Protein AF-A0A969NCU3-F1 (afdb_monomer_lite)

Radius of gyration: 21.68 Å; chains: 1; bounding box: 44×46×65 Å

pLDDT: mean 77.53, std 13.96, range [34.97, 92.75]

Sequence (103 aa):
MGYQGNKNGTGIYKKDEFGNLLKDKNKEPILEEDFSKIIQEYKTFQQTNEIETENSFLFPVAELNGRFDFDYYEPENRKLLNKLKSLNALKLYRPLRNSESKK

Foldseek 3Di:
DDDPPDPVPDFDFDADPVRHFDADPVRHGHTPPPCVVVVVQVVVCVVPVADDDQVDHDDDPVPCPPPPDPVVPRPVVVVVVVVCVVVVHDDPVDPPPPPDDDD

Secondary structure (DSSP, 8-state):
------TT-PPPB-B-TTSPBPB-TTSPBPBTT--HHHHHHHHHHHHHS--B-SS-B---GGG--S---TGGG-HHHHHHHHHHHHTTPPPTTS---------

Structure (mmCIF, N/CA/C/O backbone):
data_AF-A0A969NCU3-F1
#
_entry.id   AF-A0A969NCU3-F1
#
loop_
_atom_site.group_PDB
_atom_site.id
_atom_site.type_symbol
_atom_site.label_atom_id
_atom_site.label_alt_id
_atom_site.label_comp_id
_atom_site.label_asym_id
_atom_site.label_entity_id
_atom_site.label_seq_id
_atom_site.pdbx_PDB_ins_code
_atom_site.Cartn_x
_atom_site.Cartn_y
_atom_site.Cartn_z
_atom_site.occupancy
_atom_site.B_iso_or_equiv
_atom_site.auth_seq_id
_atom_site.auth_comp_id
_atom_site.auth_asym_id
_atom_site.auth_atom_id
_atom_site.pdbx_PDB_model_num
ATOM 1 N N . MET A 1 1 ? -7.945 10.425 -8.143 1.00 37.44 1 MET A N 1
ATOM 2 C CA . MET A 1 1 ? -8.305 9.652 -6.936 1.00 37.44 1 MET A CA 1
ATOM 3 C C . MET A 1 1 ? -9.820 9.616 -6.847 1.00 37.44 1 MET A C 1
ATOM 5 O O . MET A 1 1 ? -10.418 10.650 -6.588 1.00 37.44 1 MET A O 1
ATOM 9 N N . GLY A 1 2 ? -10.440 8.484 -7.178 1.00 34.97 2 GLY A N 1
ATOM 10 C CA . GLY A 1 2 ? -11.869 8.272 -6.945 1.00 34.97 2 GLY A CA 1
ATOM 11 C C . GLY A 1 2 ? -12.026 7.499 -5.643 1.00 34.97 2 GLY A C 1
ATOM 12 O O . GLY A 1 2 ? -11.462 6.418 -5.525 1.00 34.97 2 GLY A O 1
ATOM 13 N N . TYR A 1 3 ? -12.731 8.067 -4.670 1.00 54.31 3 TYR A N 1
ATOM 14 C CA . TYR A 1 3 ? -13.044 7.405 -3.407 1.00 54.31 3 TYR A CA 1
ATOM 15 C C . TYR A 1 3 ? -14.526 7.022 -3.412 1.00 54.31 3 TYR A C 1
ATOM 17 O O . TYR A 1 3 ? -15.393 7.895 -3.387 1.00 54.31 3 TYR A O 1
ATOM 25 N N . GLN A 1 4 ? -14.822 5.723 -3.475 1.00 54.12 4 GLN A N 1
ATOM 26 C CA . GLN A 1 4 ? -16.149 5.182 -3.166 1.00 54.12 4 GLN A CA 1
ATOM 27 C C . GLN A 1 4 ? -16.170 4.737 -1.702 1.00 54.12 4 GLN A C 1
ATOM 29 O O . GLN A 1 4 ? -16.278 3.553 -1.407 1.00 54.12 4 GLN A O 1
ATOM 34 N N . GLY A 1 5 ? -16.031 5.692 -0.786 1.00 60.41 5 GLY A N 1
ATOM 35 C CA . GLY A 1 5 ? -16.273 5.421 0.628 1.00 60.41 5 GLY A CA 1
ATOM 36 C C . GLY A 1 5 ? -17.742 5.180 0.926 1.00 60.41 5 GLY A C 1
ATOM 37 O O . GLY A 1 5 ? -18.624 5.419 0.087 1.00 60.41 5 GLY A O 1
ATOM 38 N N . ASN A 1 6 ? -18.014 4.772 2.159 1.00 64.38 6 ASN A N 1
ATOM 39 C CA . ASN A 1 6 ? -19.371 4.681 2.656 1.00 64.38 6 ASN A CA 1
ATOM 40 C C . ASN A 1 6 ? -20.066 6.055 2.621 1.00 64.38 6 ASN A C 1
ATOM 42 O O . ASN A 1 6 ? -19.833 6.929 3.454 1.00 64.38 6 ASN A O 1
ATOM 46 N N . LYS A 1 7 ? -21.002 6.221 1.682 1.00 66.69 7 LYS A N 1
ATOM 47 C CA . LYS A 1 7 ? -21.793 7.452 1.517 1.00 66.69 7 LYS A CA 1
ATOM 48 C C . LYS A 1 7 ? -22.779 7.704 2.662 1.00 66.69 7 LYS A C 1
ATOM 50 O O . LYS A 1 7 ? -23.296 8.809 2.775 1.00 66.69 7 LYS A O 1
ATOM 55 N N . ASN A 1 8 ? -23.047 6.693 3.488 1.00 73.62 8 ASN A N 1
ATOM 56 C CA . ASN A 1 8 ? -24.054 6.746 4.546 1.00 73.62 8 ASN A CA 1
ATOM 57 C C . ASN A 1 8 ? -23.500 7.263 5.885 1.00 73.62 8 ASN A C 1
ATOM 59 O O . ASN A 1 8 ? -24.264 7.402 6.835 1.00 73.62 8 ASN A O 1
ATOM 63 N N . GLY A 1 9 ? -22.188 7.524 5.989 1.00 65.12 9 GLY A N 1
ATOM 64 C CA . GLY A 1 9 ? -21.562 8.076 7.200 1.00 65.12 9 GLY A CA 1
ATOM 65 C C . GLY A 1 9 ? -21.558 7.141 8.417 1.00 65.12 9 GLY A C 1
ATOM 66 O O . GLY A 1 9 ? -21.181 7.553 9.510 1.00 65.12 9 GLY A O 1
ATOM 67 N N . THR A 1 10 ? -21.974 5.884 8.255 1.00 77.12 10 THR A N 1
ATOM 68 C CA . THR A 1 10 ? -21.907 4.859 9.300 1.00 77.12 10 THR A CA 1
ATOM 69 C C . THR A 1 10 ? -20.540 4.178 9.299 1.00 77.12 10 THR A C 1
ATOM 71 O O . THR A 1 10 ? -20.033 3.805 8.245 1.00 77.12 10 THR A O 1
ATOM 74 N N . GLY A 1 11 ? -19.936 3.966 10.470 1.00 75.88 11 GLY A N 1
ATOM 75 C CA . GLY A 1 11 ? -18.670 3.234 10.558 1.00 75.88 11 GLY A CA 1
ATOM 76 C C . GLY A 1 11 ? -18.823 1.806 10.030 1.00 75.88 11 GLY A C 1
ATOM 77 O O . GLY A 1 11 ? -19.643 1.044 10.544 1.00 75.88 11 GLY A O 1
ATOM 78 N N . ILE A 1 12 ? -18.063 1.453 8.992 1.00 83.81 12 ILE A N 1
ATOM 79 C CA . ILE A 1 12 ? -17.912 0.064 8.550 1.00 83.81 12 ILE A CA 1
ATOM 80 C C . ILE A 1 12 ? -16.667 -0.492 9.237 1.00 83.81 12 ILE A C 1
ATOM 82 O O . ILE A 1 12 ? -15.630 0.170 9.288 1.00 83.81 12 ILE A O 1
ATOM 86 N N . TYR A 1 13 ? -16.788 -1.685 9.809 1.00 87.88 13 TYR A N 1
ATOM 87 C CA . TYR A 1 13 ? -15.748 -2.311 10.617 1.00 87.88 13 TYR A CA 1
ATOM 88 C C . TYR A 1 13 ? -15.270 -3.601 9.968 1.00 87.88 13 TYR A C 1
ATOM 90 O O . TYR A 1 13 ? -16.075 -4.358 9.418 1.00 87.88 13 TYR A O 1
ATOM 98 N N . LYS A 1 14 ? -13.970 -3.874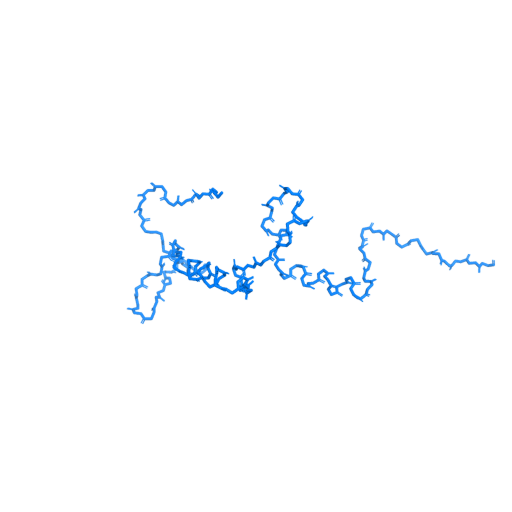 10.100 1.00 87.44 14 LYS A N 1
ATOM 99 C CA . LYS A 1 14 ? -13.349 -5.073 9.543 1.00 87.44 14 LYS A CA 1
ATOM 100 C C . LYS A 1 14 ? -13.918 -6.326 10.194 1.00 87.44 14 LYS A C 1
ATOM 102 O O . LYS A 1 14 ? -14.110 -6.382 11.413 1.00 87.44 14 LYS A O 1
ATOM 107 N N . LYS A 1 15 ? -14.138 -7.345 9.372 1.00 91.44 15 LYS A N 1
ATOM 108 C CA . LYS A 1 15 ? -14.597 -8.664 9.801 1.00 91.44 15 LYS A CA 1
ATOM 109 C C . LYS A 1 15 ? -13.592 -9.736 9.404 1.00 91.44 15 LYS A C 1
ATOM 111 O O . LYS A 1 15 ? -12.843 -9.547 8.449 1.00 91.44 15 LYS A O 1
ATOM 116 N N . ASP A 1 16 ? -13.569 -10.831 10.152 1.00 89.31 16 ASP A N 1
ATOM 117 C CA . ASP A 1 16 ? -12.884 -12.055 9.742 1.00 89.31 16 ASP A CA 1
ATOM 118 C C . ASP A 1 16 ? -13.678 -12.797 8.648 1.00 89.31 16 ASP A C 1
ATOM 120 O O . ASP A 1 16 ? -14.791 -12.406 8.281 1.00 89.31 16 ASP A O 1
ATOM 124 N N . GLU A 1 17 ? -13.113 -13.891 8.136 1.00 91.19 17 GLU A N 1
ATOM 125 C CA . GLU A 1 17 ? -13.732 -14.735 7.100 1.00 91.19 17 GLU A CA 1
ATOM 126 C C . GLU A 1 17 ? -15.072 -15.359 7.536 1.00 91.19 17 GLU A C 1
ATOM 128 O O . GLU A 1 17 ? -15.867 -15.783 6.699 1.00 91.19 17 GLU A O 1
ATOM 133 N N . PHE A 1 18 ? -15.349 -15.385 8.842 1.00 92.00 18 PHE A N 1
ATOM 134 C CA . PHE A 1 18 ? -16.576 -15.913 9.436 1.00 92.00 18 PHE A CA 1
ATOM 135 C C . PHE A 1 18 ? -17.599 -14.809 9.761 1.00 92.00 18 PHE A C 1
ATOM 137 O O . PHE A 1 18 ? -18.698 -15.103 10.234 1.00 92.00 18 PHE A O 1
ATOM 144 N N . GLY A 1 19 ? -17.271 -13.539 9.497 1.00 87.62 19 GLY A N 1
ATOM 145 C CA . GLY A 1 19 ? -18.138 -12.385 9.725 1.00 87.62 19 GLY A CA 1
ATOM 146 C C . GLY A 1 19 ? -18.054 -11.765 11.126 1.00 87.62 19 GLY A C 1
ATOM 147 O O . GLY A 1 19 ? -18.825 -10.844 11.417 1.00 87.62 19 GLY A O 1
ATOM 148 N N . ASN A 1 20 ? -17.135 -12.211 11.986 1.00 90.69 20 ASN A N 1
ATOM 149 C CA . ASN A 1 20 ? -16.927 -11.626 13.312 1.00 90.69 20 ASN A CA 1
ATOM 150 C C . ASN A 1 20 ? -16.111 -10.337 13.220 1.00 90.69 20 ASN A C 1
ATOM 152 O O . ASN A 1 20 ? -15.171 -10.243 12.439 1.00 90.69 20 ASN A O 1
ATOM 156 N N . LEU A 1 21 ? -16.427 -9.350 14.063 1.00 92.00 21 LEU A N 1
ATOM 157 C CA . LEU A 1 21 ? -15.686 -8.088 14.112 1.00 92.00 21 LEU A CA 1
ATOM 158 C C . LEU A 1 21 ? -14.248 -8.299 14.595 1.00 92.00 21 LEU A C 1
ATOM 160 O O . LEU A 1 21 ? -14.027 -8.791 15.706 1.00 92.00 21 LEU A O 1
ATOM 164 N N . LEU A 1 22 ? -13.288 -7.838 13.795 1.00 89.50 22 LEU A N 1
ATOM 165 C CA . LEU A 1 22 ? -11.897 -7.736 14.217 1.00 89.50 22 LEU A CA 1
ATOM 166 C C . LEU A 1 22 ? -11.758 -6.600 15.228 1.00 89.50 22 LEU A C 1
ATOM 168 O O . LEU A 1 22 ? -12.328 -5.519 15.060 1.00 89.50 22 LEU A O 1
ATOM 172 N N . LYS A 1 23 ? -10.996 -6.860 16.290 1.00 90.38 23 LYS A N 1
ATOM 173 C CA . LYS A 1 23 ? -10.784 -5.922 17.391 1.00 90.38 23 LYS A CA 1
ATOM 174 C C . LYS A 1 23 ? -9.311 -5.604 17.562 1.00 90.38 23 LYS A C 1
ATOM 176 O O . LYS A 1 23 ? -8.455 -6.456 17.328 1.00 90.38 23 LYS A O 1
ATOM 181 N N . ASP A 1 24 ? -9.034 -4.379 17.976 1.00 86.44 24 ASP A N 1
ATOM 182 C CA . ASP A 1 24 ? -7.691 -3.922 18.286 1.00 86.44 24 ASP A CA 1
ATOM 183 C C . ASP A 1 24 ? -7.210 -4.437 19.661 1.00 86.44 24 ASP A C 1
ATOM 185 O O . ASP A 1 24 ? -7.878 -5.217 20.350 1.00 86.44 24 ASP A O 1
ATOM 189 N N . LYS A 1 25 ? -6.029 -3.977 20.090 1.00 88.19 25 LYS A N 1
ATOM 190 C CA . LYS A 1 25 ? -5.444 -4.332 21.395 1.00 88.19 25 LYS A CA 1
ATOM 191 C C . LYS A 1 25 ? -6.292 -3.859 22.585 1.00 88.19 25 LYS A C 1
ATOM 193 O O . LYS A 1 25 ? -6.202 -4.454 23.657 1.00 88.19 25 LYS A O 1
ATOM 198 N N . ASN A 1 26 ? -7.121 -2.837 22.390 1.00 90.44 26 ASN A N 1
ATOM 199 C CA . ASN A 1 26 ? -8.030 -2.281 23.388 1.00 90.44 26 ASN A CA 1
ATOM 200 C C . ASN A 1 26 ? -9.412 -2.958 23.367 1.00 90.44 26 ASN A C 1
ATOM 202 O O . ASN A 1 26 ? -10.28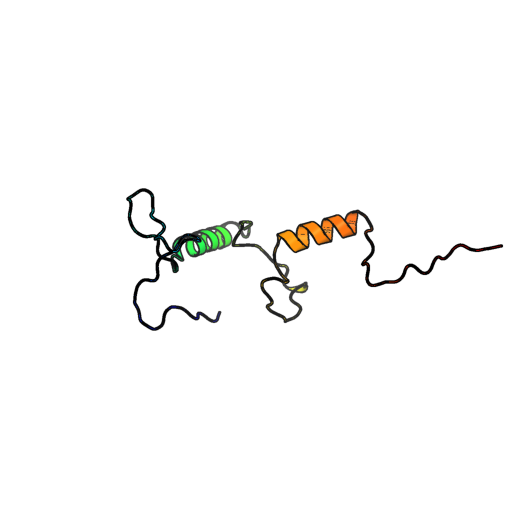0 -2.607 24.163 1.00 90.44 26 ASN A O 1
ATOM 206 N N . LYS A 1 27 ? -9.600 -3.984 22.521 1.00 88.69 27 LYS A N 1
ATOM 207 C CA . LYS A 1 27 ? -10.868 -4.691 22.273 1.00 88.69 27 LYS A CA 1
ATOM 208 C C . LYS A 1 27 ? -11.925 -3.833 21.565 1.00 88.69 27 LYS A C 1
ATOM 210 O O . LYS A 1 27 ? -13.107 -4.194 21.584 1.00 88.69 27 LYS A O 1
ATOM 215 N N . GLU A 1 28 ? -11.515 -2.753 20.914 1.00 89.62 28 GLU A N 1
ATOM 216 C CA . GLU A 1 28 ? -12.379 -1.887 20.119 1.00 89.62 28 GLU A CA 1
ATOM 217 C C . GLU A 1 28 ? -12.463 -2.397 18.670 1.00 89.62 28 GLU A C 1
ATOM 219 O O . GLU A 1 28 ? -11.470 -2.908 18.146 1.00 89.62 28 GLU A O 1
ATOM 224 N N . PRO A 1 29 ? -13.629 -2.319 18.001 1.00 88.44 29 PRO A N 1
ATOM 225 C CA . PRO A 1 29 ? -13.764 -2.741 16.608 1.00 88.44 29 PRO A CA 1
ATOM 226 C C . PRO A 1 29 ? -12.869 -1.923 15.672 1.00 88.44 29 PRO A C 1
ATOM 228 O O . PRO A 1 29 ? -12.874 -0.694 15.712 1.00 88.44 29 PRO A O 1
ATOM 231 N N . ILE A 1 30 ? -12.145 -2.603 14.785 1.00 86.38 30 ILE A N 1
ATOM 232 C CA . ILE A 1 30 ? -11.250 -1.943 13.831 1.00 86.38 30 ILE A CA 1
ATOM 233 C C . ILE A 1 30 ? -12.076 -1.377 12.677 1.00 86.38 30 ILE A C 1
ATOM 235 O O . ILE A 1 30 ? -12.795 -2.121 12.006 1.00 86.38 30 ILE A O 1
ATOM 239 N N . LEU A 1 31 ? -11.962 -0.072 12.427 1.00 86.56 31 LEU A N 1
ATOM 240 C CA . LEU A 1 31 ? -12.612 0.571 11.289 1.00 86.56 31 LEU A CA 1
ATOM 241 C C . LEU A 1 31 ? -12.004 0.049 9.977 1.00 86.56 31 LEU A C 1
ATOM 243 O O . LEU A 1 31 ? -10.787 -0.093 9.843 1.00 86.56 31 LEU A O 1
ATOM 247 N N . GLU A 1 32 ? -12.855 -0.258 9.005 1.00 77.50 32 GLU A N 1
ATOM 248 C CA . GLU A 1 32 ? -12.411 -0.675 7.675 1.00 77.50 32 GLU A CA 1
ATOM 249 C C . GLU A 1 32 ? -11.743 0.489 6.936 1.00 77.50 32 GLU A C 1
ATOM 251 O O . GLU A 1 32 ? -10.659 0.328 6.379 1.00 77.50 32 GLU A O 1
ATOM 256 N N . GLU A 1 33 ? -12.331 1.681 7.052 1.00 74.88 33 GLU A N 1
ATOM 257 C CA . GLU A 1 33 ? -11.853 2.941 6.473 1.00 74.88 33 GLU A CA 1
ATOM 258 C C . GLU A 1 33 ? -10.808 3.657 7.357 1.00 74.88 33 GLU A C 1
ATOM 260 O O . GLU A 1 33 ? -10.817 4.880 7.494 1.00 74.88 33 GLU A O 1
ATOM 265 N N . ASP A 1 34 ? -9.900 2.917 7.999 1.00 80.12 34 ASP A N 1
ATOM 266 C CA . ASP A 1 34 ? -8.777 3.537 8.710 1.00 80.12 34 ASP A CA 1
ATOM 267 C C . ASP A 1 34 ? -7.629 3.873 7.743 1.00 80.12 34 ASP A C 1
ATOM 269 O O . ASP A 1 34 ? -6.806 3.028 7.379 1.00 80.12 34 ASP A O 1
ATOM 273 N N . PHE A 1 35 ? -7.555 5.145 7.347 1.00 80.81 35 PHE A N 1
ATOM 274 C CA . PHE A 1 35 ? -6.493 5.673 6.485 1.00 80.81 35 PHE A CA 1
ATOM 275 C C . PHE A 1 35 ? -5.238 6.102 7.247 1.00 80.81 35 PHE A C 1
ATOM 277 O O . PHE A 1 35 ? -4.280 6.548 6.615 1.00 80.81 35 PHE A O 1
ATOM 284 N N . SER A 1 36 ? -5.196 5.977 8.578 1.00 84.81 36 SER A N 1
ATOM 285 C CA . SER A 1 36 ? -4.068 6.456 9.392 1.00 84.81 36 SER A CA 1
ATOM 286 C C . SER A 1 36 ? -2.745 5.846 8.933 1.00 84.81 36 SER A C 1
ATOM 288 O O . SER A 1 36 ? -1.750 6.561 8.791 1.00 84.81 36 SER A O 1
ATOM 290 N N . LYS A 1 37 ? -2.758 4.546 8.603 1.00 83.00 37 LYS A N 1
ATOM 291 C CA . LYS A 1 37 ? -1.594 3.828 8.064 1.00 83.00 37 LYS A CA 1
ATOM 292 C C . LYS A 1 37 ? -1.125 4.423 6.730 1.00 83.00 37 LYS A C 1
ATOM 294 O O . LYS A 1 37 ? 0.050 4.744 6.596 1.00 83.00 37 LYS A O 1
ATOM 299 N N . ILE A 1 38 ? -2.045 4.643 5.788 1.00 85.56 38 ILE A N 1
ATOM 300 C CA . ILE A 1 38 ? -1.745 5.215 4.462 1.00 85.56 38 ILE A CA 1
ATOM 301 C C . ILE A 1 38 ? -1.222 6.652 4.592 1.00 85.56 38 ILE A C 1
ATOM 303 O O . ILE A 1 38 ? -0.271 7.037 3.916 1.00 85.56 38 ILE A O 1
ATOM 307 N N . ILE A 1 39 ? -1.804 7.455 5.487 1.00 88.00 39 ILE A N 1
ATOM 308 C CA . ILE A 1 39 ? -1.361 8.833 5.739 1.00 88.00 39 ILE A CA 1
ATOM 309 C C . ILE A 1 39 ? 0.066 8.847 6.293 1.00 88.00 39 ILE A C 1
ATOM 311 O O . ILE A 1 39 ? 0.875 9.684 5.891 1.00 88.00 39 ILE A O 1
ATOM 315 N N . GLN A 1 40 ? 0.381 7.948 7.224 1.00 88.25 40 GLN A N 1
ATOM 316 C CA . GLN A 1 40 ? 1.718 7.847 7.800 1.00 88.25 40 GLN A CA 1
ATOM 317 C C . GLN A 1 40 ? 2.744 7.415 6.749 1.00 88.25 40 GLN A C 1
ATOM 319 O O . GLN A 1 40 ? 3.777 8.063 6.608 1.00 88.25 40 GLN A O 1
ATOM 324 N N . GLU A 1 41 ? 2.417 6.388 5.970 1.00 89.31 41 GLU A N 1
ATOM 325 C CA . GLU A 1 41 ? 3.211 5.913 4.836 1.00 89.31 41 GLU A CA 1
ATOM 326 C C . GLU A 1 41 ? 3.480 7.033 3.816 1.00 89.31 41 GLU A C 1
ATOM 328 O O . GLU A 1 41 ? 4.623 7.260 3.417 1.00 89.31 41 GLU A O 1
ATOM 333 N N . TYR A 1 42 ? 2.458 7.816 3.467 1.00 90.00 42 TYR A N 1
ATOM 334 C CA . TYR A 1 42 ? 2.602 8.957 2.566 1.00 90.00 42 TYR A CA 1
ATOM 335 C C . TYR A 1 42 ? 3.496 10.066 3.141 1.00 90.00 42 TYR A C 1
ATOM 337 O O . TYR A 1 42 ? 4.304 10.649 2.417 1.00 90.00 42 TYR A O 1
ATOM 345 N N . LYS A 1 43 ? 3.400 10.350 4.446 1.00 91.75 43 LYS A N 1
ATOM 346 C CA . LYS A 1 43 ? 4.293 11.311 5.116 1.00 91.75 43 LYS A CA 1
ATOM 347 C C . LYS A 1 43 ? 5.745 10.845 5.094 1.00 91.75 43 LYS A C 1
ATOM 349 O O . LYS A 1 43 ? 6.626 11.662 4.841 1.00 91.75 43 LYS A O 1
ATOM 354 N N . THR A 1 44 ? 5.992 9.559 5.335 1.00 90.06 44 THR A N 1
ATOM 355 C CA . THR A 1 44 ? 7.333 8.978 5.215 1.00 90.06 44 THR A CA 1
ATOM 356 C C . THR A 1 44 ? 7.853 9.138 3.794 1.00 90.06 44 THR A C 1
ATOM 358 O O . THR A 1 44 ? 8.942 9.674 3.617 1.00 90.06 44 THR A O 1
ATOM 361 N N . PHE A 1 45 ? 7.041 8.798 2.788 1.00 91.62 45 PHE A N 1
ATOM 362 C CA . PHE A 1 45 ? 7.404 8.985 1.386 1.00 91.62 45 PHE A CA 1
ATOM 363 C C . PHE A 1 45 ? 7.771 10.441 1.060 1.00 91.62 45 PHE A C 1
ATOM 365 O O . PHE A 1 45 ? 8.772 10.669 0.394 1.00 91.62 45 PHE A O 1
ATOM 372 N N . GLN A 1 46 ? 7.038 11.441 1.564 1.00 92.69 46 GLN A N 1
ATOM 373 C CA . GLN A 1 46 ? 7.402 12.849 1.339 1.00 92.69 46 GLN A CA 1
ATOM 374 C C . GLN A 1 46 ? 8.777 13.234 1.912 1.00 92.69 46 GLN A C 1
ATOM 376 O O . GLN A 1 46 ? 9.392 14.182 1.429 1.00 92.69 46 GLN A O 1
ATOM 381 N N . GLN A 1 47 ? 9.250 12.539 2.949 1.00 92.75 47 GLN A N 1
ATOM 382 C CA . GLN A 1 47 ? 10.536 12.819 3.593 1.00 92.75 47 GLN A CA 1
ATOM 383 C C . GLN A 1 47 ? 11.690 12.045 2.952 1.00 92.75 47 GLN A C 1
ATOM 385 O O . GLN A 1 47 ? 12.779 12.593 2.799 1.00 92.75 47 GLN A O 1
ATOM 390 N N . THR A 1 48 ? 11.468 10.777 2.603 1.00 90.62 48 THR A N 1
ATOM 391 C CA . THR A 1 48 ? 12.519 9.860 2.133 1.00 90.62 48 THR A CA 1
ATOM 392 C C . THR A 1 48 ? 12.526 9.666 0.619 1.00 90.62 48 THR A C 1
ATOM 394 O O . THR A 1 48 ? 13.531 9.221 0.080 1.00 90.62 48 THR A O 1
ATOM 397 N N . ASN A 1 49 ? 11.428 9.987 -0.074 1.00 86.94 49 ASN A N 1
ATOM 398 C CA . ASN A 1 49 ? 11.127 9.570 -1.451 1.00 86.94 49 ASN A CA 1
ATOM 399 C C . ASN A 1 49 ? 11.158 8.046 -1.671 1.00 86.94 49 ASN A C 1
ATOM 401 O O . ASN A 1 49 ? 11.205 7.585 -2.811 1.00 86.94 49 ASN A O 1
ATOM 405 N N . GLU A 1 50 ? 11.082 7.258 -0.599 1.00 85.62 50 GLU A N 1
ATOM 406 C CA . GLU A 1 50 ? 11.153 5.798 -0.636 1.00 85.62 50 GLU A CA 1
ATOM 407 C C . GLU A 1 50 ? 9.961 5.191 0.102 1.00 85.62 50 GLU A C 1
ATOM 409 O O . GLU A 1 50 ? 9.612 5.628 1.201 1.00 85.62 50 GLU A O 1
ATOM 414 N N . ILE A 1 51 ? 9.337 4.175 -0.501 1.00 86.00 51 ILE A N 1
ATOM 415 C CA . ILE A 1 51 ? 8.308 3.365 0.151 1.00 86.00 51 ILE A CA 1
ATOM 416 C C . ILE A 1 51 ? 8.198 1.980 -0.495 1.00 86.00 51 ILE A C 1
ATOM 418 O O . ILE A 1 51 ? 8.046 1.852 -1.711 1.00 86.00 51 ILE A O 1
ATOM 422 N N . GLU A 1 52 ? 8.257 0.940 0.333 1.00 79.56 52 GLU A N 1
ATOM 423 C CA . GLU A 1 52 ? 7.965 -0.433 -0.071 1.00 79.56 52 GLU A CA 1
ATOM 424 C C . GLU A 1 52 ? 7.315 -1.170 1.107 1.00 79.56 52 GLU A C 1
ATOM 426 O O . GLU A 1 52 ? 7.980 -1.671 2.013 1.00 79.56 52 GLU A O 1
ATOM 431 N N . THR A 1 53 ? 5.986 -1.178 1.121 1.00 81.31 53 THR A N 1
ATOM 432 C CA . THR A 1 53 ? 5.161 -1.967 2.037 1.00 81.31 53 THR A CA 1
ATOM 433 C C . THR A 1 53 ? 4.247 -2.883 1.227 1.00 81.31 53 THR A C 1
ATOM 435 O O . THR A 1 53 ? 4.203 -2.818 0.000 1.00 81.31 53 THR A O 1
ATOM 438 N N . GLU A 1 54 ? 3.505 -3.749 1.911 1.00 75.31 54 GLU A N 1
ATOM 439 C CA . GLU A 1 54 ? 2.481 -4.598 1.289 1.00 75.31 54 GLU A CA 1
ATOM 440 C C . GLU A 1 54 ? 1.431 -3.775 0.517 1.00 75.31 54 GLU A C 1
ATOM 442 O O . GLU A 1 54 ? 1.009 -4.166 -0.564 1.00 75.31 54 GLU A O 1
ATOM 447 N N . ASN A 1 55 ? 1.066 -2.595 1.034 1.00 76.06 55 ASN A N 1
ATOM 448 C CA . ASN A 1 55 ? -0.031 -1.784 0.497 1.00 76.06 55 ASN A CA 1
ATOM 449 C C . ASN A 1 55 ? 0.430 -0.540 -0.274 1.00 76.06 55 ASN A C 1
ATOM 451 O O . ASN A 1 55 ? -0.376 0.073 -0.974 1.00 76.06 55 ASN A O 1
ATOM 455 N N . SER A 1 56 ? 1.699 -0.152 -0.142 1.00 83.88 56 SER A N 1
ATOM 456 C CA . SER A 1 56 ? 2.243 1.065 -0.742 1.00 83.88 56 SER A CA 1
ATOM 457 C C . SER A 1 56 ? 3.577 0.784 -1.413 1.00 83.88 56 SER A C 1
ATOM 459 O O . SER A 1 56 ? 4.501 0.246 -0.808 1.00 83.88 56 SER A O 1
ATOM 461 N N . PHE A 1 57 ? 3.701 1.187 -2.672 1.00 85.75 57 PHE A N 1
ATOM 462 C CA . PHE A 1 57 ? 4.889 0.932 -3.476 1.00 85.75 57 PHE A CA 1
ATOM 463 C C . PHE A 1 57 ? 5.126 2.050 -4.487 1.00 85.75 57 PHE A C 1
ATOM 465 O O . PHE A 1 57 ? 4.219 2.802 -4.848 1.00 85.75 57 PHE A O 1
ATOM 472 N N . LEU A 1 58 ? 6.361 2.129 -4.975 1.00 84.44 58 LEU A N 1
ATOM 473 C CA . LEU A 1 58 ? 6.746 3.054 -6.034 1.00 84.44 58 LEU A CA 1
ATOM 474 C C . LEU A 1 58 ? 6.597 2.422 -7.415 1.00 84.44 58 LEU A C 1
ATOM 476 O O . LEU A 1 58 ? 6.845 1.228 -7.611 1.00 84.44 58 LEU A O 1
ATOM 480 N N . PHE A 1 59 ? 6.221 3.243 -8.397 1.00 78.50 59 PHE A N 1
ATOM 481 C CA . PHE A 1 59 ? 6.119 2.807 -9.783 1.00 78.50 59 PHE A CA 1
ATOM 482 C C . PHE A 1 59 ? 6.730 3.821 -10.759 1.00 78.50 59 PHE A C 1
ATOM 484 O O . PHE A 1 59 ? 6.382 5.003 -10.690 1.00 78.50 59 PHE A O 1
ATOM 491 N N . PRO A 1 60 ? 7.617 3.392 -11.684 1.00 81.38 60 PRO A N 1
ATOM 492 C CA . PRO A 1 60 ? 8.145 4.274 -12.712 1.00 81.38 60 PRO A CA 1
ATOM 493 C C . PRO A 1 60 ? 7.036 4.779 -13.632 1.00 81.38 60 PRO A C 1
ATOM 495 O O . PRO A 1 60 ? 6.297 4.002 -14.232 1.00 81.38 60 PRO A O 1
ATOM 498 N N . VAL A 1 61 ? 6.974 6.098 -13.818 1.00 81.31 61 VAL A N 1
ATOM 499 C CA . VAL A 1 61 ? 5.953 6.731 -14.669 1.00 81.31 61 VAL A CA 1
ATOM 500 C C . VAL A 1 61 ? 6.029 6.241 -16.119 1.00 81.31 61 VAL A C 1
ATOM 502 O O . VAL A 1 61 ? 5.003 6.105 -16.774 1.00 81.31 61 VAL A O 1
ATOM 505 N N . ALA A 1 62 ? 7.226 5.917 -16.613 1.00 82.00 62 ALA A N 1
ATOM 506 C CA . ALA A 1 62 ? 7.427 5.402 -17.968 1.00 82.00 62 ALA A CA 1
ATOM 507 C C . ALA A 1 62 ? 6.751 4.041 -18.222 1.00 82.00 62 ALA A C 1
ATOM 509 O O . ALA A 1 62 ? 6.502 3.690 -19.374 1.00 82.00 62 ALA A O 1
ATOM 510 N N . GLU A 1 63 ? 6.451 3.277 -17.168 1.00 75.88 63 GLU A N 1
ATOM 511 C CA . GLU A 1 63 ? 5.777 1.981 -17.266 1.00 75.88 63 GLU A CA 1
ATOM 512 C C . GLU A 1 63 ? 4.251 2.089 -17.109 1.00 75.88 63 GLU A C 1
ATOM 514 O O . GLU A 1 63 ? 3.556 1.090 -17.277 1.00 75.88 63 GLU A O 1
ATOM 519 N N . LEU A 1 64 ? 3.703 3.284 -16.839 1.00 77.88 64 LEU A N 1
ATOM 520 C CA . LEU A 1 64 ? 2.257 3.519 -16.820 1.00 77.88 64 LEU A CA 1
ATOM 521 C C . LEU A 1 64 ? 1.703 3.504 -18.248 1.00 77.88 64 LEU A C 1
ATOM 523 O O . LEU A 1 64 ? 1.716 4.497 -18.969 1.00 77.88 64 LEU A O 1
ATOM 527 N N . ASN A 1 65 ? 1.138 2.372 -18.644 1.00 71.31 65 ASN A N 1
ATOM 528 C CA . ASN A 1 65 ? 0.511 2.144 -19.946 1.00 71.31 65 ASN A CA 1
ATOM 529 C C . ASN A 1 65 ? -0.994 2.509 -19.970 1.00 71.31 65 ASN A C 1
ATOM 531 O O . ASN A 1 65 ? -1.762 2.003 -20.787 1.00 71.31 65 ASN A O 1
ATOM 535 N N . GLY A 1 66 ? -1.425 3.410 -19.076 1.00 66.50 66 GLY A N 1
ATOM 536 C CA . GLY A 1 66 ? -2.757 4.038 -19.056 1.00 66.50 66 GLY A CA 1
ATOM 537 C C . GLY A 1 66 ? -3.903 3.172 -18.520 1.00 66.50 66 GLY A C 1
ATOM 538 O O . GLY A 1 66 ? -4.940 3.702 -18.125 1.00 66.50 66 GLY A O 1
ATOM 539 N N . ARG A 1 67 ? -3.726 1.850 -18.446 1.00 66.50 67 ARG A N 1
ATOM 540 C CA . ARG A 1 67 ? -4.644 0.959 -17.728 1.00 66.50 67 ARG A CA 1
ATOM 541 C C . ARG A 1 67 ? -4.256 0.965 -16.259 1.00 66.50 67 ARG A C 1
ATOM 543 O O . ARG A 1 67 ? -3.240 0.373 -15.932 1.00 66.50 67 ARG A O 1
ATOM 550 N N . PHE A 1 68 ? -5.014 1.651 -15.406 1.00 66.81 68 PHE A N 1
ATOM 551 C CA . PHE A 1 68 ? -4.861 1.622 -13.943 1.00 66.81 68 PHE A CA 1
ATOM 552 C C . PHE A 1 68 ? -5.478 0.345 -13.356 1.00 66.81 68 PHE A C 1
ATOM 554 O O . PHE A 1 68 ? -6.425 0.407 -12.580 1.00 66.81 68 PHE A O 1
ATOM 561 N N . ASP A 1 69 ? -4.992 -0.811 -13.797 1.00 68.81 69 ASP A N 1
ATOM 562 C CA . ASP A 1 69 ? -5.418 -2.107 -13.275 1.00 68.81 69 ASP A CA 1
ATOM 563 C C . ASP A 1 69 ? -4.559 -2.451 -12.049 1.00 68.81 69 ASP A C 1
ATOM 565 O O . ASP A 1 69 ? -3.337 -2.538 -12.159 1.00 68.81 69 ASP A O 1
ATOM 569 N N . PHE A 1 70 ? -5.185 -2.549 -10.874 1.00 66.62 70 PHE A N 1
ATOM 570 C CA . PHE A 1 70 ? -4.484 -2.766 -9.605 1.00 66.62 70 PHE A CA 1
ATOM 571 C C . PHE A 1 70 ? -3.728 -4.099 -9.613 1.00 66.62 70 PHE A C 1
ATOM 573 O O . PHE A 1 70 ? -2.519 -4.107 -9.376 1.00 66.62 70 PHE A O 1
ATOM 580 N N . ASP A 1 71 ? -4.408 -5.180 -10.006 1.00 67.31 71 ASP A N 1
ATOM 581 C CA . ASP A 1 71 ? -3.861 -6.541 -10.048 1.00 67.31 71 ASP A CA 1
ATOM 582 C C . ASP A 1 71 ? -2.659 -6.619 -11.007 1.00 67.31 71 ASP A C 1
ATOM 584 O O . ASP A 1 71 ? -1.657 -7.301 -10.767 1.00 67.31 71 ASP A O 1
ATOM 588 N N . TYR A 1 72 ? -2.719 -5.852 -12.10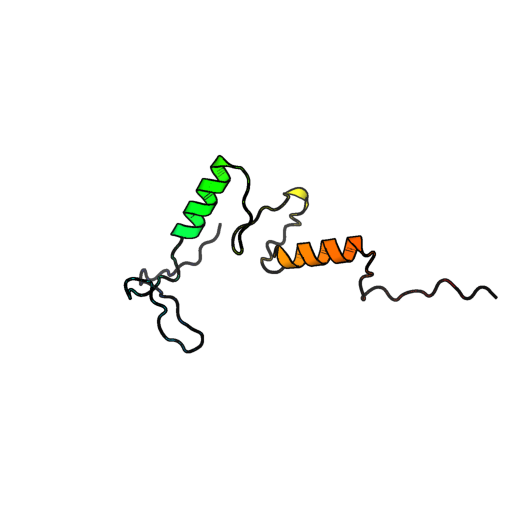0 1.00 71.19 72 TYR A N 1
ATOM 589 C CA . TYR A 1 72 ? -1.639 -5.766 -13.083 1.00 71.19 72 TYR A CA 1
ATOM 590 C C . TYR A 1 72 ? -0.359 -5.121 -12.522 1.00 71.19 72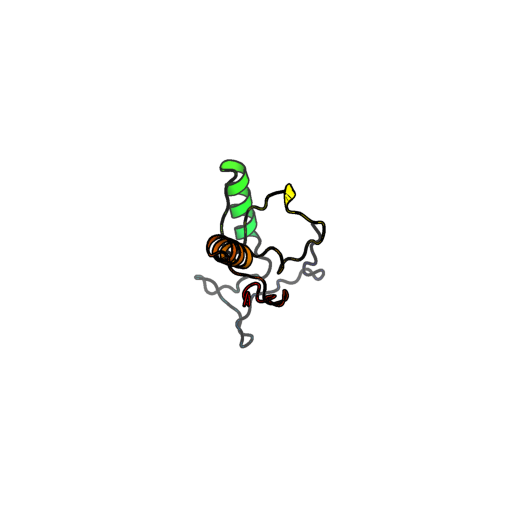 TYR A C 1
ATOM 592 O O . TYR A 1 72 ? 0.744 -5.402 -13.005 1.00 71.19 72 TYR A O 1
ATOM 600 N N . TYR A 1 73 ? -0.475 -4.253 -11.515 1.00 71.38 73 TYR A N 1
ATOM 601 C CA . TYR A 1 73 ? 0.646 -3.495 -10.961 1.00 71.38 73 TYR A CA 1
ATOM 602 C C . TYR A 1 73 ? 1.131 -3.978 -9.596 1.00 71.38 73 TYR A C 1
ATOM 604 O O . TYR A 1 73 ? 1.991 -3.312 -9.015 1.00 71.38 73 TYR A O 1
ATOM 612 N N . GLU A 1 74 ? 0.667 -5.130 -9.116 1.00 78.19 74 GLU A N 1
ATOM 613 C CA . GLU A 1 74 ? 1.155 -5.695 -7.860 1.00 78.19 74 GLU A CA 1
ATOM 614 C C . GLU A 1 74 ? 2.691 -5.871 -7.863 1.00 78.19 74 GLU A C 1
ATOM 616 O O . GLU A 1 74 ? 3.267 -6.446 -8.804 1.00 78.19 74 GLU A O 1
ATOM 621 N N . PRO A 1 75 ? 3.394 -5.412 -6.809 1.00 77.44 75 PRO A N 1
ATOM 622 C CA . PRO A 1 75 ? 4.850 -5.517 -6.710 1.00 77.44 75 PRO A CA 1
ATOM 623 C C . PRO A 1 75 ? 5.360 -6.958 -6.792 1.00 77.44 75 PRO A C 1
ATOM 625 O O . PRO A 1 75 ? 6.412 -7.215 -7.385 1.00 77.44 75 PRO A O 1
ATOM 628 N N . GLU A 1 76 ? 4.615 -7.904 -6.218 1.00 79.38 76 GLU A N 1
ATOM 629 C CA . GLU A 1 76 ? 4.966 -9.325 -6.197 1.00 79.38 76 GLU A CA 1
ATOM 630 C C . GLU A 1 76 ? 5.024 -9.912 -7.607 1.00 79.38 76 GLU A C 1
ATOM 632 O O . GLU A 1 76 ? 6.021 -10.538 -7.988 1.00 79.38 76 GLU A O 1
ATOM 637 N N . ASN A 1 77 ? 4.015 -9.605 -8.425 1.00 82.56 77 ASN A N 1
ATOM 638 C CA . ASN A 1 77 ? 3.949 -10.022 -9.821 1.00 82.56 77 ASN A CA 1
ATOM 639 C C . ASN A 1 77 ? 5.151 -9.494 -10.612 1.00 82.56 77 ASN A C 1
ATOM 641 O O . ASN A 1 77 ? 5.730 -10.218 -11.426 1.00 82.56 77 ASN A O 1
ATOM 645 N N . ARG A 1 78 ? 5.613 -8.268 -10.331 1.00 76.50 78 ARG A N 1
ATOM 646 C CA . ARG A 1 78 ? 6.822 -7.718 -10.971 1.00 76.50 78 ARG A CA 1
ATOM 647 C C . ARG A 1 78 ? 8.107 -8.361 -10.487 1.00 76.50 78 ARG A C 1
ATOM 649 O O . ARG A 1 78 ? 8.976 -8.636 -11.314 1.00 76.50 78 ARG A O 1
ATOM 656 N N . LYS A 1 79 ? 8.243 -8.623 -9.184 1.00 82.88 79 LYS A N 1
ATOM 657 C CA . LYS A 1 79 ? 9.396 -9.356 -8.632 1.00 82.88 79 LYS A CA 1
ATOM 658 C C . LYS A 1 79 ? 9.515 -10.722 -9.301 1.00 82.88 79 LYS A C 1
ATOM 660 O O . LYS A 1 79 ? 10.597 -11.086 -9.769 1.00 82.88 79 LYS A O 1
ATOM 665 N N . LEU A 1 80 ? 8.393 -11.428 -9.437 1.00 85.31 80 LEU A N 1
ATOM 666 C CA . LEU A 1 80 ? 8.323 -12.692 -10.160 1.00 85.31 80 LEU A CA 1
ATOM 667 C C . LEU A 1 80 ? 8.700 -12.520 -11.636 1.00 85.31 80 LEU A C 1
ATOM 669 O O . LEU A 1 80 ? 9.566 -13.239 -12.130 1.00 85.31 80 LEU A O 1
ATOM 673 N N . LEU A 1 81 ? 8.112 -11.548 -12.336 1.00 83.50 81 LEU A N 1
ATOM 674 C CA . LEU A 1 81 ? 8.384 -11.308 -13.754 1.00 83.50 81 LEU A CA 1
ATOM 675 C C . LEU A 1 81 ? 9.861 -10.969 -14.012 1.00 83.50 81 LEU A C 1
ATOM 677 O O . LEU A 1 81 ? 10.457 -11.481 -14.958 1.00 83.50 81 LEU A O 1
ATOM 681 N N . ASN A 1 82 ? 10.466 -10.131 -13.171 1.00 83.69 82 ASN A N 1
ATOM 682 C CA . ASN A 1 82 ? 11.874 -9.750 -13.272 1.00 83.69 82 ASN A CA 1
ATOM 683 C C . ASN A 1 82 ? 12.797 -10.940 -13.004 1.00 83.69 82 ASN A C 1
ATOM 685 O O . ASN A 1 82 ? 13.766 -11.132 -13.737 1.00 83.69 82 ASN A O 1
ATOM 689 N N . LYS A 1 83 ? 12.456 -11.787 -12.025 1.00 88.75 83 LYS A N 1
ATOM 690 C CA . LYS A 1 83 ? 13.160 -13.049 -11.771 1.00 88.75 83 LYS A CA 1
ATOM 691 C C . LYS A 1 83 ? 13.038 -14.019 -12.949 1.00 88.75 83 LYS A C 1
ATOM 693 O O . LYS A 1 83 ? 14.009 -14.655 -13.330 1.00 88.75 83 LYS A O 1
ATOM 698 N N . LEU A 1 84 ? 11.864 -14.120 -13.566 1.00 88.12 84 LEU A N 1
ATOM 699 C CA . LEU A 1 84 ? 11.668 -14.948 -14.758 1.00 88.12 84 LEU A CA 1
ATOM 700 C C . LEU A 1 84 ? 12.483 -14.420 -15.948 1.00 88.12 84 LEU A C 1
ATOM 702 O O . LEU A 1 84 ? 13.130 -15.202 -16.641 1.00 88.12 84 LEU A O 1
ATOM 706 N N . LYS A 1 85 ? 12.515 -13.097 -16.156 1.00 85.25 85 LYS A N 1
ATOM 707 C CA . LYS A 1 85 ? 13.341 -12.459 -17.193 1.00 85.25 85 LYS A CA 1
ATOM 708 C C . LYS A 1 85 ? 14.834 -12.704 -16.973 1.00 85.25 85 LYS A C 1
ATOM 710 O O . LYS A 1 85 ? 15.520 -13.033 -17.934 1.00 85.25 85 LYS A O 1
ATOM 715 N N . SER A 1 86 ? 15.335 -12.581 -15.741 1.00 90.31 86 SER A N 1
ATOM 716 C CA . SER A 1 86 ? 16.754 -12.835 -15.444 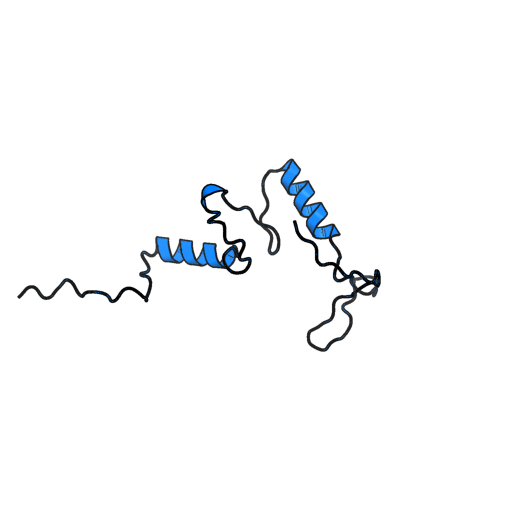1.00 90.31 86 SER A CA 1
ATOM 717 C C . SER A 1 86 ? 17.151 -14.298 -15.653 1.00 90.31 86 SER A C 1
ATOM 719 O O . SER A 1 86 ? 18.301 -14.584 -15.973 1.00 90.31 86 SER A O 1
ATOM 721 N N . LEU A 1 87 ? 16.191 -15.218 -15.543 1.00 92.38 87 LEU A N 1
ATOM 722 C CA . LEU A 1 87 ? 16.357 -16.639 -15.845 1.00 92.38 87 LEU A CA 1
ATOM 723 C C . LEU A 1 87 ? 16.145 -16.983 -17.332 1.00 92.38 87 LEU A C 1
ATOM 725 O O . LEU A 1 87 ? 16.084 -18.162 -17.671 1.00 92.38 87 LEU A O 1
ATOM 729 N N . ASN A 1 88 ? 16.009 -15.991 -18.225 1.00 87.00 88 ASN A N 1
ATOM 730 C CA . ASN A 1 88 ? 15.665 -16.186 -19.641 1.00 87.00 88 ASN A CA 1
ATOM 731 C C . ASN A 1 88 ? 14.404 -17.049 -19.853 1.00 87.00 88 ASN A C 1
ATOM 733 O O . ASN A 1 88 ? 14.275 -17.756 -20.855 1.00 87.00 88 ASN A O 1
ATOM 737 N N . ALA A 1 89 ? 13.454 -16.995 -18.915 1.00 84.56 89 ALA A N 1
ATOM 738 C CA . ALA A 1 89 ? 12.212 -17.741 -19.028 1.00 84.56 89 ALA A CA 1
ATOM 739 C C . ALA A 1 89 ? 11.403 -17.254 -20.239 1.00 84.56 89 ALA A C 1
ATOM 741 O O . ALA A 1 89 ? 11.245 -16.055 -20.485 1.00 84.56 89 ALA A O 1
ATOM 742 N N . LEU A 1 90 ? 10.860 -18.205 -20.996 1.00 79.81 90 LEU A N 1
ATOM 743 C CA . LEU A 1 90 ? 10.078 -17.926 -22.192 1.00 79.81 90 LEU A CA 1
ATOM 744 C C . LEU A 1 90 ? 8.588 -17.880 -21.859 1.00 79.81 90 LEU A C 1
ATOM 746 O O . LEU A 1 90 ? 8.062 -18.711 -21.121 1.00 79.81 90 LEU A O 1
ATOM 750 N N . LYS A 1 91 ? 7.882 -16.909 -22.442 1.00 78.69 91 LYS A N 1
ATOM 751 C CA . LYS A 1 91 ? 6.427 -16.809 -22.307 1.00 78.69 91 LYS A CA 1
ATOM 752 C C . LYS A 1 91 ? 5.772 -17.978 -23.049 1.00 78.69 91 LYS A C 1
ATOM 754 O O . LYS A 1 91 ? 5.921 -18.087 -24.264 1.00 78.69 91 LYS A O 1
ATOM 759 N N . LEU A 1 92 ? 4.993 -18.786 -22.329 1.00 76.94 92 LEU A N 1
ATOM 760 C CA . LEU A 1 92 ? 4.385 -20.032 -22.827 1.00 76.94 92 LEU A CA 1
ATOM 761 C C . LEU A 1 92 ? 3.461 -19.862 -24.049 1.00 76.94 92 LEU A C 1
ATOM 763 O O . LEU A 1 92 ? 3.216 -20.822 -24.768 1.00 76.94 92 LEU A O 1
ATOM 767 N N . TYR A 1 93 ? 2.978 -18.649 -24.332 1.00 73.00 93 TYR A N 1
ATOM 768 C CA . TYR A 1 93 ? 2.163 -18.364 -25.524 1.00 73.00 93 TYR A CA 1
ATOM 769 C C . TYR A 1 93 ? 2.963 -18.427 -26.842 1.00 73.00 93 TYR A C 1
ATOM 771 O O . TYR A 1 93 ? 2.373 -18.554 -27.914 1.00 73.00 93 TYR A O 1
ATOM 779 N N . ARG A 1 94 ? 4.301 -18.344 -26.795 1.00 48.19 94 ARG A N 1
ATOM 780 C CA . ARG A 1 94 ? 5.138 -18.473 -27.991 1.00 48.19 94 ARG A CA 1
ATOM 781 C C . ARG A 1 94 ? 5.454 -19.957 -28.202 1.00 48.19 94 ARG A C 1
ATOM 783 O O . ARG A 1 94 ? 6.245 -20.489 -27.425 1.00 48.19 94 ARG A O 1
ATOM 790 N N . PRO A 1 95 ? 4.904 -20.634 -29.230 1.00 51.44 95 PRO A N 1
ATOM 791 C CA . PRO A 1 95 ? 5.361 -21.976 -29.551 1.00 51.44 95 PRO A CA 1
ATOM 792 C C . PRO A 1 95 ? 6.856 -21.899 -29.862 1.00 51.44 95 PRO A C 1
ATOM 794 O O . PRO A 1 95 ? 7.287 -21.109 -30.710 1.00 51.44 95 PRO A O 1
ATOM 797 N N . LEU A 1 96 ? 7.648 -22.688 -29.137 1.00 58.34 96 LEU A N 1
ATOM 798 C CA . LEU A 1 96 ? 9.044 -22.934 -29.457 1.00 58.34 96 LEU A CA 1
ATOM 799 C C . LEU A 1 96 ? 9.078 -23.513 -30.874 1.00 58.34 96 LEU A C 1
ATOM 801 O O . LEU A 1 96 ? 8.758 -24.681 -31.088 1.00 58.34 96 LEU A O 1
ATOM 805 N N . ARG A 1 97 ? 9.425 -22.697 -31.875 1.00 54.59 97 ARG A N 1
ATOM 806 C CA . ARG A 1 97 ? 9.924 -23.264 -33.127 1.00 54.59 97 ARG A CA 1
ATOM 807 C C . ARG A 1 97 ? 11.252 -23.897 -32.762 1.00 54.59 97 ARG A C 1
ATOM 809 O O . ARG A 1 97 ? 12.209 -23.172 -32.513 1.00 54.59 97 ARG A O 1
ATOM 816 N N . ASN A 1 98 ? 11.279 -25.224 -32.701 1.00 49.56 98 ASN A N 1
ATOM 817 C CA . ASN A 1 98 ? 12.509 -25.997 -32.626 1.00 49.56 98 ASN A CA 1
ATOM 818 C C . ASN A 1 98 ? 13.364 -25.646 -33.848 1.00 49.56 98 ASN A C 1
ATOM 820 O O . ASN A 1 98 ? 13.224 -26.233 -34.919 1.00 49.56 98 ASN A O 1
ATOM 824 N N . SER A 1 99 ? 14.225 -24.644 -33.713 1.00 55.00 99 SER A N 1
ATOM 825 C CA . SER A 1 99 ? 15.329 -24.418 -34.627 1.00 55.00 99 SER A CA 1
ATOM 826 C C . SER A 1 99 ? 16.450 -25.353 -34.203 1.00 55.00 99 SER A C 1
ATOM 828 O O . SER A 1 99 ? 17.334 -24.917 -33.485 1.00 55.00 99 SER A O 1
ATOM 830 N N . GLU A 1 100 ? 16.350 -26.630 -34.577 1.00 54.22 100 GLU A N 1
ATOM 831 C CA . GLU A 1 100 ? 17.482 -27.554 -34.757 1.00 54.22 100 GLU A CA 1
ATOM 832 C C . GLU A 1 100 ? 16.979 -28.940 -35.195 1.00 54.22 100 GLU A C 1
ATOM 834 O O . GLU A 1 100 ? 16.912 -29.903 -34.442 1.00 54.22 100 GLU A O 1
ATOM 839 N N . SER A 1 101 ? 16.635 -29.048 -36.479 1.00 44.59 101 SER A N 1
ATOM 840 C CA . SER A 1 101 ? 16.868 -30.283 -37.230 1.00 44.59 101 SER A CA 1
ATOM 841 C C . SER A 1 101 ? 17.615 -29.920 -38.512 1.00 44.59 101 SER A C 1
ATOM 843 O O . SER A 1 101 ? 17.049 -29.898 -39.605 1.00 44.59 101 SER A O 1
ATOM 845 N N . LYS A 1 102 ? 18.892 -29.551 -38.378 1.00 44.50 102 LYS A N 1
ATOM 846 C CA . LYS A 1 102 ? 19.809 -29.602 -39.518 1.00 44.50 102 LYS A CA 1
ATOM 847 C C . LYS A 1 102 ? 20.294 -31.049 -39.628 1.00 44.50 102 LYS 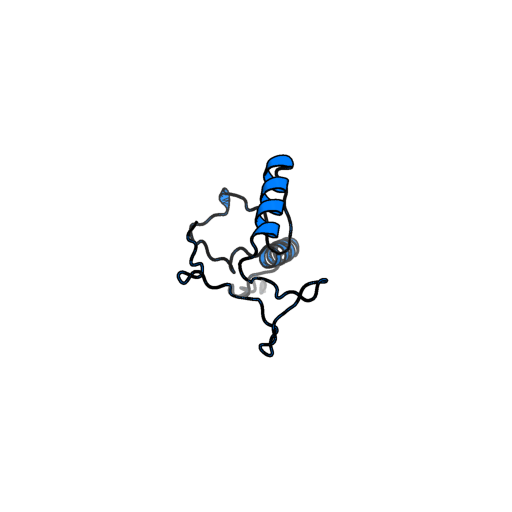A C 1
ATOM 849 O O . LYS A 1 102 ? 21.081 -31.491 -38.797 1.00 44.50 102 LYS A O 1
ATOM 854 N N . LYS A 1 103 ? 19.721 -31.780 -40.587 1.00 38.34 103 LYS A N 1
ATOM 855 C CA . LYS A 1 103 ? 20.384 -32.919 -41.232 1.00 38.34 103 LYS A CA 1
ATOM 856 C C . LYS A 1 103 ? 21.398 -32.391 -42.238 1.00 38.34 103 LYS A C 1
ATOM 858 O O . LYS A 1 103 ? 21.128 -31.300 -42.791 1.00 38.34 103 LYS A O 1
#